Protein AF-E5ASA5-F1 (afdb_monomer)

Organism: Mycetohabitans rhizoxinica (strain DSM 19002 / CIP 109453 / HKI 454) (NCBI:txid882378)

Sequence (73 aa):
MSPRRAAAMKWTDINDIAMALTDAYPDVDPQYVRFTDLHRWVTELDGFDDDPERSSEKILEAIQAAWIEDADY

pLDDT: mean 92.29, std 14.47, range [35.19, 98.81]

Secondary structure (DSSP, 8-state):
--------B-TT-HHHHHHHHHHH-TT--GGG--HHHHHHHHHHSTTB-S-GGG--HHHHHHHHHHHHHHHT-

Nearest PDB structures (foldseek):
  1uj8-assembly1_A  TM=9.170E-01  e=6.277E-07  Escherichia coli
  2bzt-assembly1_A  TM=9.591E-01  e=5.749E-06  Escherichia coli K-12

Solvent-accessible surface area (backbone atoms only — not comparable to full-atom values): 4422 Å² total; per-residue (Å²): 133,78,80,73,72,66,58,74,36,45,82,83,43,35,63,63,52,15,54,51,46,44,73,75,40,75,87,60,67,50,86,76,58,48,65,73,57,50,51,51,53,53,68,67,38,87,34,51,65,55,67,81,84,74,65,47,73,71,48,51,49,50,28,41,52,42,27,39,59,60,72,75,109

Structure (mmCIF, N/CA/C/O backbone):
data_AF-E5ASA5-F1
#
_entry.id   AF-E5ASA5-F1
#
loop_
_atom_site.group_PDB
_atom_site.id
_atom_site.type_symbol
_atom_site.label_atom_id
_atom_site.label_alt_id
_atom_site.label_comp_id
_atom_site.label_asym_id
_atom_site.label_entity_id
_atom_site.label_seq_id
_atom_site.pdbx_PDB_ins_code
_atom_site.Cartn_x
_atom_site.Cartn_y
_atom_site.Cartn_z
_atom_site.occupancy
_atom_site.B_iso_or_equiv
_atom_site.auth_seq_id
_atom_site.auth_comp_id
_atom_site.auth_asym_id
_atom_site.auth_atom_id
_atom_site.pdbx_PDB_model_num
ATOM 1 N N . MET A 1 1 ? 6.911 -24.556 -0.036 1.00 38.44 1 MET A N 1
ATOM 2 C CA . MET A 1 1 ? 6.312 -23.248 0.286 1.00 38.44 1 MET A CA 1
ATOM 3 C C . MET A 1 1 ? 5.039 -23.499 1.069 1.00 38.44 1 MET A C 1
ATOM 5 O O . MET A 1 1 ? 4.114 -24.071 0.510 1.00 38.44 1 MET A O 1
ATOM 9 N N . SER A 1 2 ? 5.015 -23.185 2.366 1.00 35.19 2 SER A N 1
ATOM 10 C CA . SER A 1 2 ? 3.737 -23.119 3.082 1.00 35.19 2 SER A CA 1
ATOM 11 C C . SER A 1 2 ? 3.005 -21.878 2.589 1.00 35.19 2 SER A C 1
ATOM 13 O O . SER A 1 2 ? 3.630 -20.816 2.597 1.00 35.19 2 SER A O 1
ATOM 15 N N . PRO A 1 3 ? 1.722 -21.960 2.204 1.00 42.16 3 PRO A N 1
ATOM 16 C CA . PRO A 1 3 ? 0.925 -20.755 2.098 1.00 42.16 3 PRO A CA 1
ATOM 17 C C . PRO A 1 3 ? 0.862 -20.207 3.523 1.00 42.16 3 PRO A C 1
ATOM 19 O O . PRO A 1 3 ? 0.331 -20.873 4.420 1.00 42.16 3 PRO A O 1
ATOM 22 N N . ARG A 1 4 ? 1.482 -19.050 3.790 1.00 58.88 4 ARG A N 1
ATOM 23 C CA . ARG A 1 4 ? 1.129 -18.320 5.009 1.00 58.88 4 ARG A CA 1
ATOM 24 C C . ARG A 1 4 ? -0.382 -18.153 4.913 1.00 58.88 4 ARG A C 1
ATOM 26 O O . ARG A 1 4 ? -0.873 -17.642 3.913 1.00 58.88 4 ARG A O 1
ATOM 33 N N . ARG A 1 5 ? -1.126 -18.679 5.893 1.00 54.09 5 ARG A N 1
ATOM 34 C CA . ARG A 1 5 ? -2.528 -18.290 6.060 1.00 54.09 5 ARG A CA 1
ATOM 35 C C . ARG A 1 5 ? -2.524 -16.773 5.995 1.00 54.09 5 ARG A C 1
ATOM 37 O O . ARG A 1 5 ? -1.782 -16.190 6.781 1.00 54.09 5 ARG A O 1
ATOM 44 N N . ALA A 1 6 ? -3.271 -16.194 5.060 1.00 58.19 6 ALA A N 1
ATOM 45 C CA . ALA A 1 6 ? -3.462 -14.759 4.993 1.00 58.19 6 ALA A CA 1
ATOM 46 C C . ALA A 1 6 ? -3.914 -14.316 6.391 1.00 58.19 6 ALA A C 1
ATOM 48 O O . ALA A 1 6 ? -5.011 -14.649 6.846 1.00 58.19 6 ALA A O 1
ATOM 49 N N . ALA A 1 7 ? -2.982 -13.748 7.154 1.00 64.00 7 ALA A N 1
ATOM 50 C CA . ALA A 1 7 ? -3.311 -13.116 8.411 1.00 64.00 7 ALA A CA 1
ATOM 51 C C . ALA A 1 7 ? -4.157 -11.897 8.044 1.00 64.00 7 ALA A C 1
ATOM 53 O O . ALA A 1 7 ? -3.940 -11.308 6.992 1.00 64.00 7 ALA A O 1
ATOM 54 N N . ALA A 1 8 ? -5.139 -11.568 8.877 1.00 85.81 8 ALA A N 1
ATOM 55 C CA . ALA A 1 8 ? -5.979 -10.393 8.699 1.00 85.81 8 ALA A CA 1
ATOM 56 C C . ALA A 1 8 ? -5.116 -9.118 8.782 1.00 85.81 8 ALA A C 1
ATOM 58 O O . ALA A 1 8 ? -4.929 -8.584 9.878 1.00 85.81 8 ALA A O 1
ATOM 59 N N . MET A 1 9 ? -4.565 -8.685 7.645 1.00 95.81 9 MET A N 1
ATOM 60 C CA . MET A 1 9 ? -3.658 -7.550 7.529 1.00 95.81 9 MET A CA 1
ATOM 61 C C . MET A 1 9 ? -4.408 -6.266 7.850 1.00 95.81 9 MET A C 1
ATOM 63 O O . MET A 1 9 ? -5.525 -6.028 7.378 1.00 95.81 9 MET A O 1
ATOM 67 N N . LYS A 1 10 ? -3.771 -5.433 8.662 1.00 97.38 10 LYS A N 1
ATOM 68 C CA . LYS A 1 10 ? -4.213 -4.090 9.011 1.00 97.38 10 LYS A CA 1
ATOM 69 C C . LYS A 1 10 ? -3.338 -3.066 8.309 1.00 97.38 10 LYS A C 1
ATOM 71 O O . LYS A 1 10 ? -2.216 -3.364 7.916 1.00 97.38 10 LYS A O 1
ATOM 76 N N . TRP A 1 11 ? -3.799 -1.821 8.227 1.00 98.12 11 TRP A N 1
ATOM 77 C CA . TRP A 1 11 ? -3.016 -0.733 7.621 1.00 98.12 11 TRP A CA 1
ATOM 78 C C . TRP A 1 11 ? -1.628 -0.538 8.250 1.00 98.12 11 TRP A C 1
ATOM 80 O O . TRP A 1 11 ? -0.747 0.044 7.628 1.00 98.12 11 TRP A O 1
ATOM 90 N N . THR A 1 12 ? -1.430 -0.988 9.491 1.00 96.56 12 THR A N 1
ATOM 91 C CA . THR A 1 12 ? -0.151 -0.912 10.208 1.00 96.56 12 THR A CA 1
ATOM 92 C C . THR A 1 12 ? 0.824 -2.037 9.870 1.00 96.56 12 THR A C 1
ATOM 94 O O . THR A 1 12 ? 1.988 -1.943 10.259 1.00 96.56 12 THR A O 1
ATOM 97 N N . ASP A 1 13 ? 0.389 -3.074 9.156 1.00 97.69 13 ASP A N 1
ATOM 98 C CA . ASP A 1 13 ? 1.214 -4.225 8.772 1.00 97.69 13 ASP A CA 1
ATOM 99 C C . ASP A 1 13 ? 1.978 -3.913 7.473 1.00 97.69 13 ASP A C 1
ATOM 101 O O . ASP A 1 13 ? 1.872 -4.600 6.460 1.00 97.69 13 ASP A O 1
ATOM 105 N N . ILE A 1 14 ? 2.739 -2.813 7.510 1.00 98.06 14 ILE A N 1
ATOM 106 C CA . ILE A 1 14 ? 3.361 -2.149 6.353 1.00 98.06 14 ILE A CA 1
ATOM 107 C C . ILE A 1 14 ? 4.166 -3.118 5.478 1.00 98.06 14 ILE A C 1
ATOM 109 O O . ILE A 1 14 ? 3.994 -3.134 4.263 1.00 98.06 14 ILE A O 1
ATOM 113 N N . ASN A 1 15 ? 5.015 -3.944 6.095 1.00 97.19 15 ASN A N 1
ATOM 114 C CA . ASN A 1 15 ? 5.888 -4.870 5.370 1.00 97.19 15 ASN A CA 1
ATOM 115 C C . ASN A 1 15 ? 5.121 -6.052 4.768 1.00 97.19 15 ASN A C 1
ATOM 117 O O . ASN A 1 15 ? 5.464 -6.511 3.683 1.00 97.19 15 ASN A O 1
ATOM 121 N N . ASP A 1 16 ? 4.081 -6.539 5.453 1.00 96.88 16 ASP A N 1
ATOM 122 C CA . ASP A 1 16 ? 3.259 -7.633 4.930 1.00 96.88 16 ASP A CA 1
ATOM 123 C C . ASP A 1 16 ? 2.457 -7.158 3.712 1.00 96.88 16 ASP A C 1
ATOM 125 O O . ASP A 1 16 ? 2.383 -7.865 2.707 1.00 96.88 16 ASP A O 1
ATOM 129 N N . ILE A 1 17 ?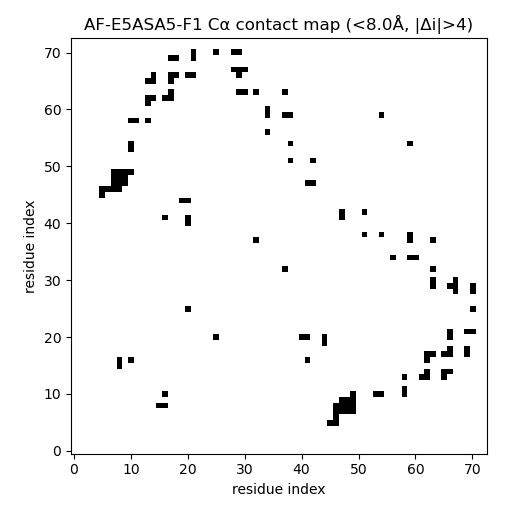 1.936 -5.927 3.768 1.00 97.75 17 ILE A N 1
ATOM 130 C CA . ILE A 1 17 ? 1.274 -5.280 2.633 1.00 97.75 17 ILE A CA 1
ATOM 131 C C . ILE A 1 17 ? 2.257 -5.065 1.475 1.00 97.75 17 ILE A C 1
ATOM 133 O O . ILE A 1 17 ? 1.914 -5.376 0.339 1.00 97.75 17 ILE A O 1
ATOM 137 N N . ALA A 1 18 ? 3.465 -4.557 1.739 1.00 98.00 18 ALA A N 1
ATOM 138 C CA . ALA A 1 18 ? 4.480 -4.331 0.708 1.00 98.00 18 ALA A CA 1
ATOM 139 C C . ALA A 1 18 ? 4.845 -5.627 -0.034 1.00 98.00 18 ALA A C 1
ATOM 141 O O . ALA A 1 18 ? 4.734 -5.679 -1.253 1.00 98.00 18 ALA A O 1
ATOM 142 N N . MET A 1 19 ? 5.157 -6.696 0.701 1.00 96.19 19 MET A N 1
ATOM 143 C CA . MET A 1 19 ? 5.450 -8.019 0.135 1.00 96.19 19 MET A CA 1
ATOM 144 C C . MET A 1 19 ? 4.270 -8.563 -0.688 1.00 96.19 19 MET A C 1
ATOM 146 O O . MET A 1 19 ? 4.459 -9.104 -1.775 1.00 96.19 19 MET A O 1
ATOM 150 N N . ALA A 1 20 ? 3.033 -8.384 -0.210 1.00 96.69 20 ALA A N 1
ATOM 151 C CA . ALA A 1 20 ? 1.842 -8.788 -0.955 1.00 96.69 20 ALA A CA 1
ATOM 152 C C . ALA A 1 20 ? 1.639 -7.966 -2.244 1.00 96.69 20 ALA A C 1
ATOM 154 O O . ALA A 1 20 ? 1.170 -8.508 -3.245 1.00 96.69 20 ALA A O 1
ATOM 155 N N . LEU A 1 21 ? 2.006 -6.680 -2.245 1.00 97.88 21 LEU A N 1
ATOM 156 C CA . LEU A 1 21 ? 1.997 -5.840 -3.445 1.00 97.88 21 LEU A CA 1
ATOM 157 C C . LEU A 1 21 ? 3.096 -6.248 -4.432 1.00 97.88 21 LEU A C 1
ATOM 159 O O . LEU A 1 21 ? 2.805 -6.316 -5.624 1.00 97.88 21 LEU A O 1
ATOM 163 N N . THR A 1 22 ? 4.304 -6.584 -3.968 1.00 97.38 22 THR A N 1
ATOM 164 C CA . THR A 1 22 ? 5.382 -7.124 -4.817 1.00 97.38 22 THR A CA 1
ATOM 165 C C . THR A 1 22 ? 4.952 -8.417 -5.507 1.00 97.38 22 THR A C 1
ATOM 167 O O . THR A 1 22 ? 5.092 -8.544 -6.723 1.00 97.38 22 THR A O 1
ATOM 170 N N . ASP A 1 23 ? 4.348 -9.347 -4.760 1.00 95.31 23 ASP A N 1
ATOM 171 C CA . ASP A 1 23 ? 3.832 -10.607 -5.308 1.00 95.31 23 ASP A CA 1
ATOM 172 C C . ASP A 1 23 ? 2.689 -10.379 -6.320 1.00 95.31 23 ASP A C 1
ATOM 174 O O . ASP A 1 23 ? 2.609 -11.064 -7.344 1.00 95.31 23 ASP A O 1
ATOM 178 N N . ALA A 1 24 ? 1.783 -9.433 -6.041 1.00 96.44 24 ALA A N 1
ATOM 179 C CA . ALA A 1 24 ? 0.612 -9.157 -6.878 1.00 96.44 24 ALA A CA 1
ATOM 180 C C . ALA A 1 24 ? 0.930 -8.315 -8.128 1.00 96.44 24 ALA A C 1
ATOM 182 O O . ALA A 1 24 ? 0.251 -8.447 -9.151 1.00 96.44 24 ALA A O 1
ATOM 183 N N . TYR A 1 25 ? 1.948 -7.457 -8.055 1.00 96.69 25 TYR A N 1
ATOM 184 C CA . TYR A 1 25 ? 2.296 -6.472 -9.077 1.00 96.69 25 TYR A CA 1
ATOM 185 C C . TYR A 1 25 ? 3.816 -6.447 -9.356 1.00 96.69 25 TYR A C 1
ATOM 187 O O . TYR A 1 25 ? 4.442 -5.396 -9.214 1.00 96.69 25 TYR A O 1
ATOM 195 N N . PRO A 1 26 ? 4.420 -7.564 -9.810 1.00 96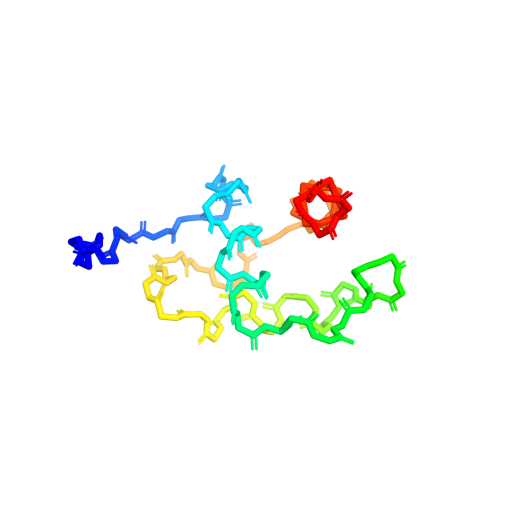.19 26 PRO A N 1
ATOM 196 C CA . PRO A 1 26 ? 5.878 -7.698 -9.942 1.00 96.19 26 PRO A CA 1
ATOM 197 C C . PRO A 1 26 ? 6.508 -6.791 -11.012 1.00 96.19 26 PRO A C 1
ATOM 199 O O . PRO A 1 26 ? 7.710 -6.552 -10.989 1.00 96.19 26 PRO A O 1
ATOM 202 N N . ASP A 1 27 ? 5.709 -6.290 -11.958 1.00 96.44 27 ASP A N 1
ATOM 203 C CA . ASP A 1 27 ? 6.171 -5.435 -13.060 1.00 96.44 27 ASP A CA 1
ATOM 204 C C . ASP A 1 27 ? 5.893 -3.937 -12.820 1.00 96.44 27 ASP A C 1
ATOM 206 O O . ASP A 1 27 ? 6.108 -3.105 -13.709 1.00 96.44 27 ASP A O 1
ATOM 210 N N . VAL A 1 28 ? 5.345 -3.576 -11.656 1.00 97.88 28 VAL A N 1
ATOM 211 C CA . VAL A 1 28 ? 5.031 -2.186 -11.309 1.00 97.88 28 VAL A CA 1
ATOM 212 C C . VAL A 1 28 ? 6.216 -1.571 -10.581 1.00 97.88 28 VAL A C 1
ATOM 214 O O . VAL A 1 28 ? 6.674 -2.114 -9.588 1.00 97.88 28 VAL A O 1
ATOM 217 N N . ASP A 1 29 ? 6.664 -0.403 -11.042 1.00 97.81 29 ASP A N 1
ATOM 218 C CA . ASP A 1 29 ? 7.614 0.422 -10.298 1.00 97.81 29 ASP A CA 1
ATOM 219 C C . ASP A 1 29 ? 6.861 1.200 -9.197 1.00 97.81 29 ASP A C 1
ATOM 221 O O . ASP A 1 29 ? 6.106 2.138 -9.514 1.00 97.81 29 ASP A O 1
ATOM 225 N N . PRO A 1 30 ? 7.033 0.836 -7.911 1.00 98.06 30 PRO A N 1
ATOM 226 C CA . PRO A 1 30 ? 6.305 1.451 -6.809 1.00 98.06 30 PRO A CA 1
ATOM 227 C C . PRO A 1 30 ? 6.612 2.941 -6.636 1.00 98.06 30 PRO A C 1
ATOM 229 O O . PRO A 1 30 ? 5.762 3.663 -6.112 1.00 98.06 30 PRO A O 1
ATOM 232 N N . GLN A 1 31 ? 7.748 3.447 -7.133 1.00 97.62 31 GLN A N 1
ATOM 233 C CA . GLN A 1 31 ? 8.132 4.859 -7.030 1.00 97.62 31 GLN A CA 1
ATOM 234 C C . GLN A 1 31 ? 7.147 5.798 -7.746 1.00 97.62 31 GLN A C 1
ATOM 236 O O . GLN A 1 31 ? 6.999 6.962 -7.367 1.00 97.62 31 GLN A O 1
ATOM 241 N N . TYR A 1 32 ? 6.458 5.305 -8.779 1.00 98.06 32 TYR A N 1
ATOM 242 C CA . TYR A 1 32 ? 5.527 6.100 -9.590 1.00 98.06 32 TYR A CA 1
ATOM 243 C C . TYR A 1 32 ? 4.051 5.820 -9.290 1.00 98.06 32 TYR A C 1
ATOM 245 O O . TYR A 1 32 ? 3.164 6.386 -9.939 1.00 98.06 32 TYR A O 1
ATOM 253 N N . VAL A 1 33 ? 3.760 4.972 -8.302 1.00 98.38 33 VAL A N 1
ATOM 254 C CA . VAL A 1 33 ? 2.386 4.653 -7.910 1.00 98.38 33 VAL A CA 1
ATOM 255 C C . VAL A 1 33 ? 1.759 5.843 -7.184 1.00 98.38 33 VAL A C 1
ATOM 257 O O . VAL A 1 33 ? 2.327 6.424 -6.261 1.00 98.38 33 VAL A O 1
ATOM 260 N N . ARG A 1 34 ? 0.548 6.227 -7.591 1.00 98.50 34 ARG A N 1
ATOM 261 C CA . ARG A 1 34 ? -0.216 7.276 -6.902 1.00 98.50 34 ARG A CA 1
ATOM 262 C C . ARG A 1 34 ? -0.880 6.688 -5.665 1.00 98.50 34 ARG A C 1
ATOM 264 O O . ARG A 1 34 ? -1.415 5.585 -5.727 1.00 98.50 34 ARG A O 1
ATOM 271 N N . PHE A 1 35 ? -0.986 7.461 -4.589 1.00 98.56 35 PHE A N 1
ATOM 272 C CA . PHE A 1 35 ? -1.650 7.019 -3.356 1.00 98.56 35 PHE A CA 1
ATOM 273 C C . PHE A 1 35 ? -3.093 6.542 -3.548 1.00 98.56 35 PHE A C 1
ATOM 275 O O . PHE A 1 35 ? -3.520 5.630 -2.853 1.00 98.56 35 PHE A O 1
ATOM 282 N N . THR A 1 36 ? -3.832 7.087 -4.515 1.00 98.12 36 THR A N 1
ATOM 283 C CA . THR A 1 36 ? -5.182 6.600 -4.843 1.00 98.12 36 THR A CA 1
ATOM 284 C C . THR A 1 36 ? -5.178 5.188 -5.423 1.00 98.12 36 THR A C 1
ATOM 286 O O . THR A 1 36 ? -6.076 4.405 -5.134 1.00 98.12 36 THR A O 1
ATOM 289 N N . ASP A 1 37 ? -4.182 4.866 -6.253 1.00 98.62 37 ASP A N 1
ATOM 290 C CA . ASP A 1 37 ? -4.041 3.528 -6.827 1.00 98.62 37 ASP A CA 1
ATOM 291 C C . ASP A 1 37 ? -3.502 2.558 -5.769 1.00 98.62 37 ASP A C 1
ATOM 293 O O . ASP A 1 37 ? -4.046 1.467 -5.622 1.00 98.62 37 ASP A O 1
ATOM 297 N N . LEU A 1 38 ? -2.519 2.998 -4.972 1.00 98.75 38 LEU A N 1
ATOM 298 C CA . LEU A 1 38 ? -1.977 2.233 -3.849 1.00 98.75 38 LEU A CA 1
ATOM 299 C C . LEU A 1 38 ? -3.063 1.868 -2.834 1.00 98.75 38 LEU A C 1
ATOM 301 O O . LEU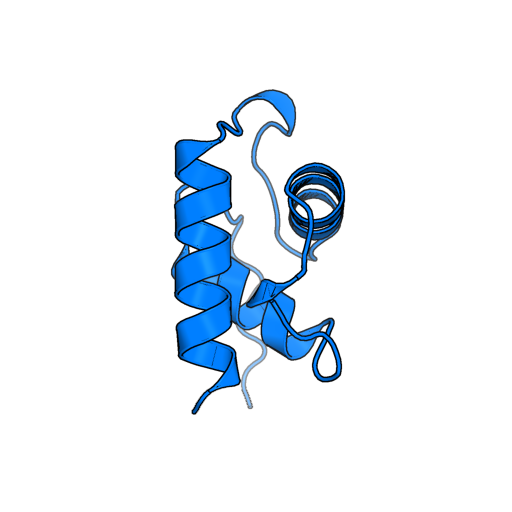 A 1 38 ? -3.192 0.704 -2.479 1.00 98.75 38 LEU A O 1
ATOM 305 N N . HIS A 1 39 ? -3.871 2.839 -2.400 1.00 98.75 39 HIS A N 1
ATOM 306 C CA . HIS A 1 39 ? -4.991 2.606 -1.486 1.00 98.75 39 HIS A CA 1
ATOM 307 C C . HIS A 1 39 ? -5.936 1.532 -2.023 1.00 98.75 39 HIS A C 1
ATOM 309 O O . HIS A 1 39 ? -6.186 0.551 -1.324 1.00 98.75 39 HIS A O 1
ATOM 315 N N . ARG A 1 40 ? -6.387 1.674 -3.280 1.00 98.69 40 ARG A N 1
ATOM 316 C CA . ARG A 1 40 ? -7.270 0.691 -3.917 1.00 98.69 40 ARG A CA 1
ATOM 317 C C . ARG A 1 40 ? -6.639 -0.698 -3.895 1.00 98.69 40 ARG A C 1
ATOM 319 O O . ARG A 1 40 ? -7.275 -1.640 -3.431 1.00 98.69 40 ARG A O 1
ATOM 326 N N . TRP A 1 41 ? -5.396 -0.819 -4.355 1.00 98.62 41 TRP A N 1
ATOM 327 C CA . TRP A 1 41 ? -4.719 -2.109 -4.437 1.00 98.62 41 TRP A CA 1
ATOM 328 C C . TRP A 1 41 ? -4.547 -2.765 -3.074 1.00 98.62 41 TRP A C 1
ATOM 330 O O . TRP A 1 41 ? -4.822 -3.953 -2.966 1.00 98.62 41 TRP A O 1
ATOM 340 N N . VAL A 1 42 ? -4.193 -2.006 -2.032 1.00 98.38 42 VAL A N 1
ATOM 341 C CA . VAL A 1 42 ? -4.106 -2.535 -0.662 1.00 98.38 42 VAL A CA 1
ATOM 342 C C . VAL A 1 42 ? -5.455 -3.074 -0.190 1.00 98.38 42 VAL A C 1
ATOM 344 O O . VAL A 1 42 ? -5.513 -4.175 0.347 1.00 98.38 42 VAL A O 1
ATOM 347 N N . THR A 1 43 ? -6.548 -2.347 -0.437 1.00 98.00 43 THR A N 1
ATOM 348 C CA . THR A 1 43 ? -7.895 -2.793 -0.034 1.00 98.00 43 THR A CA 1
ATOM 349 C C . THR A 1 43 ? -8.411 -4.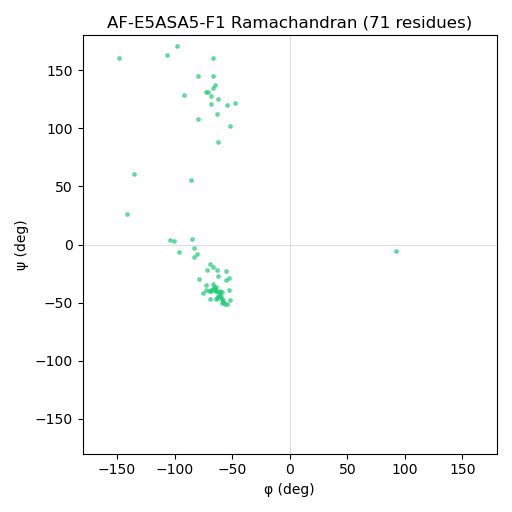000 -0.822 1.00 98.00 43 THR A C 1
ATOM 351 O O . THR A 1 43 ? -9.359 -4.651 -0.388 1.00 98.00 43 THR A O 1
ATOM 354 N N . GLU A 1 44 ? -7.799 -4.299 -1.971 1.00 97.50 44 GLU A N 1
ATOM 355 C CA . GLU A 1 44 ? -8.116 -5.442 -2.835 1.00 97.50 44 GLU A CA 1
ATOM 356 C C . GLU A 1 44 ? -7.205 -6.661 -2.578 1.00 97.50 44 GLU A C 1
ATOM 358 O O . GLU A 1 44 ? -7.450 -7.725 -3.150 1.00 97.50 44 GLU A O 1
ATOM 363 N N . LEU A 1 45 ? -6.173 -6.538 -1.729 1.00 96.94 45 LEU A N 1
ATOM 364 C CA . LEU A 1 45 ? -5.277 -7.649 -1.392 1.00 96.94 45 LEU A CA 1
ATOM 365 C C . LEU A 1 45 ? -6.017 -8.762 -0.646 1.00 96.94 45 LEU A C 1
ATOM 367 O O . LEU A 1 45 ? -6.767 -8.516 0.303 1.00 96.94 45 LEU A O 1
ATOM 371 N N . ASP A 1 46 ? -5.727 -10.012 -1.016 1.00 93.62 46 ASP A N 1
ATOM 372 C CA . ASP A 1 46 ? -6.198 -11.164 -0.251 1.00 93.62 46 ASP A CA 1
ATOM 373 C C . ASP A 1 46 ? -5.608 -11.120 1.167 1.00 93.62 46 ASP A C 1
ATOM 375 O O . ASP A 1 46 ? -4.395 -11.023 1.358 1.00 93.62 46 ASP A O 1
ATOM 379 N N . GLY A 1 47 ? -6.479 -11.162 2.174 1.00 91.62 47 GLY A N 1
ATOM 380 C CA . GLY A 1 47 ? -6.093 -11.035 3.578 1.00 91.62 47 GLY A CA 1
ATOM 381 C C . GLY A 1 47 ? -6.115 -9.625 4.158 1.00 91.62 47 GLY A C 1
ATOM 382 O O . GLY A 1 47 ? -5.941 -9.509 5.370 1.00 91.62 47 GLY A O 1
ATOM 383 N N . PHE A 1 48 ? -6.361 -8.571 3.374 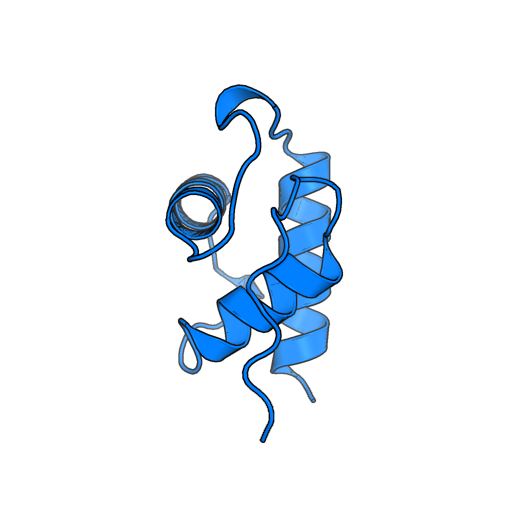1.00 96.44 48 PHE A N 1
ATOM 384 C CA . PHE A 1 48 ? -6.613 -7.246 3.945 1.00 96.44 48 PHE A CA 1
ATOM 385 C C . PHE A 1 48 ? -7.957 -7.228 4.694 1.00 96.44 48 PHE A C 1
ATOM 387 O O . PHE A 1 48 ? -8.988 -7.628 4.158 1.00 96.44 48 PHE A O 1
ATOM 394 N N . ASP A 1 49 ? -7.943 -6.783 5.952 1.00 97.00 49 ASP A N 1
ATOM 395 C CA . ASP A 1 49 ? -9.097 -6.851 6.862 1.00 97.00 49 ASP A CA 1
ATOM 396 C C . ASP A 1 49 ? -9.211 -5.593 7.748 1.00 97.00 49 ASP A C 1
ATOM 398 O O . ASP A 1 49 ? -9.711 -5.651 8.868 1.00 97.00 49 ASP A O 1
ATOM 402 N N . ASP A 1 50 ? -8.707 -4.434 7.328 1.00 97.25 50 ASP A N 1
ATOM 403 C CA . ASP A 1 50 ? -8.966 -3.169 8.039 1.00 97.25 50 ASP A CA 1
ATOM 404 C C . ASP A 1 50 ? -10.099 -2.370 7.387 1.00 97.25 50 ASP A C 1
ATOM 406 O O . ASP A 1 50 ? -10.568 -2.673 6.293 1.00 97.25 50 ASP A O 1
ATOM 410 N N . ASP A 1 51 ? -10.523 -1.307 8.063 1.00 97.62 51 ASP A N 1
ATOM 411 C CA . ASP A 1 51 ? -11.418 -0.308 7.486 1.00 97.62 51 ASP A CA 1
ATOM 412 C C . ASP A 1 51 ? -10.682 0.480 6.377 1.00 97.62 51 ASP A C 1
ATOM 414 O O . ASP A 1 51 ? -9.669 1.130 6.671 1.00 97.62 51 ASP A O 1
ATOM 418 N N . PRO A 1 52 ? -11.164 0.472 5.117 1.00 96.94 52 PRO A N 1
ATOM 419 C CA . PRO A 1 52 ? -10.571 1.234 4.015 1.00 96.94 52 PRO A CA 1
ATOM 420 C C . PRO A 1 52 ? -10.388 2.732 4.308 1.00 96.94 52 PRO A C 1
ATOM 422 O O . PRO A 1 52 ? -9.447 3.347 3.799 1.00 96.94 52 PRO A O 1
ATOM 425 N N . GLU A 1 53 ? -11.236 3.315 5.160 1.00 97.31 53 GLU A N 1
ATOM 426 C CA . GLU A 1 53 ? -11.208 4.740 5.518 1.00 97.31 53 GLU A CA 1
ATOM 427 C C . GLU A 1 53 ? -10.151 5.074 6.587 1.00 97.31 53 GLU A C 1
ATOM 429 O O . GLU A 1 53 ? -9.888 6.244 6.862 1.00 97.31 53 GLU A O 1
ATOM 434 N N . ARG A 1 54 ? -9.504 4.068 7.195 1.00 97.00 54 ARG A N 1
ATOM 435 C CA . ARG A 1 54 ? -8.445 4.265 8.209 1.00 97.00 54 ARG A CA 1
ATOM 436 C C . ARG A 1 54 ? -7.051 4.482 7.625 1.00 97.00 54 ARG A C 1
ATOM 438 O O . ARG A 1 54 ? -6.082 4.596 8.381 1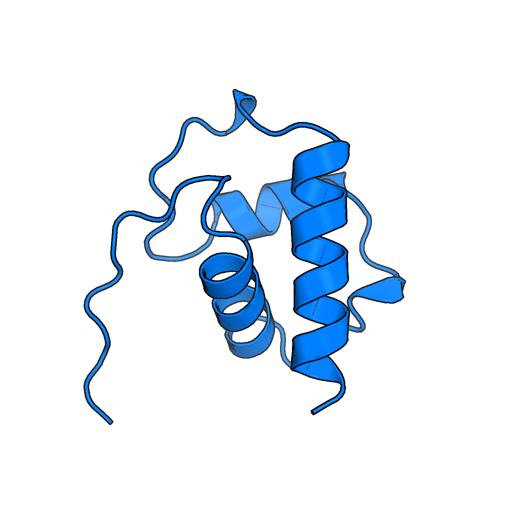.00 97.00 54 ARG A O 1
ATOM 445 N N . SER A 1 55 ? -6.940 4.564 6.304 1.00 96.62 55 SER A N 1
ATOM 446 C CA . SER A 1 55 ? -5.705 4.993 5.659 1.00 96.62 55 SER A CA 1
ATOM 447 C C . SER A 1 55 ? -5.396 6.470 5.953 1.00 96.62 55 SER A C 1
ATOM 449 O O . SER A 1 55 ? -6.242 7.264 6.362 1.00 96.62 55 SER A O 1
ATOM 451 N N . SER A 1 56 ? -4.137 6.849 5.765 1.00 98.06 56 SER A N 1
ATOM 452 C CA . SER A 1 56 ? -3.687 8.242 5.766 1.00 98.06 56 SER A CA 1
ATOM 453 C C . SER A 1 56 ? -2.507 8.369 4.814 1.00 98.06 56 SER A C 1
ATOM 455 O O . SER A 1 56 ? -1.849 7.366 4.536 1.00 98.06 56 SER A O 1
ATOM 457 N N . GLU A 1 57 ? -2.188 9.582 4.358 1.00 98.19 57 GLU A N 1
ATOM 458 C CA . GLU A 1 57 ? -1.021 9.800 3.488 1.00 98.19 57 GLU A CA 1
ATOM 459 C C . GLU A 1 57 ? 0.260 9.220 4.099 1.00 98.19 57 GLU A C 1
ATOM 461 O O . GLU A 1 57 ? 1.009 8.554 3.404 1.00 98.19 57 GLU A O 1
ATOM 466 N N . LYS A 1 58 ? 0.452 9.349 5.418 1.00 98.38 58 LYS A N 1
ATOM 467 C CA . LYS A 1 58 ? 1.611 8.785 6.124 1.00 98.38 58 LYS A CA 1
ATOM 468 C C . LYS A 1 58 ? 1.662 7.251 6.090 1.00 98.38 58 LYS A C 1
ATOM 470 O O . LYS A 1 58 ? 2.741 6.671 6.047 1.00 98.38 58 LYS A O 1
ATOM 475 N N . ILE A 1 59 ? 0.508 6.588 6.164 1.00 98.50 59 ILE A N 1
ATOM 476 C CA . ILE A 1 59 ? 0.430 5.123 6.059 1.00 98.50 59 ILE A CA 1
ATOM 477 C C . ILE A 1 59 ? 0.757 4.695 4.629 1.00 98.50 59 ILE A C 1
ATOM 479 O O . ILE A 1 59 ? 1.564 3.794 4.431 1.00 98.50 59 I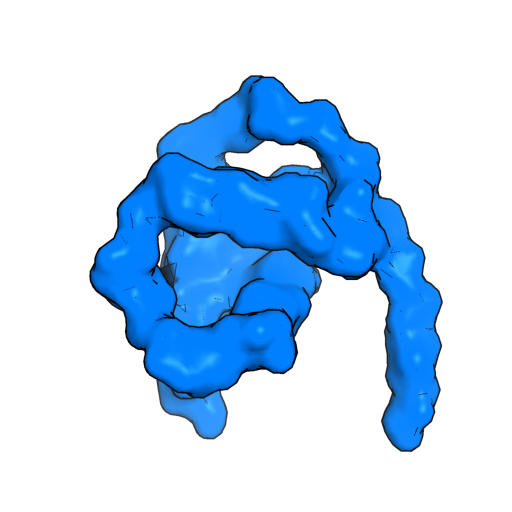LE A O 1
ATOM 483 N N . LEU A 1 60 ? 0.155 5.359 3.640 1.00 98.69 60 LEU A N 1
ATOM 484 C CA . LEU A 1 60 ? 0.366 5.049 2.227 1.00 98.69 60 LEU A CA 1
ATOM 485 C C . LEU A 1 60 ? 1.815 5.322 1.803 1.00 98.69 60 LEU A C 1
ATOM 487 O O . LEU A 1 60 ? 2.400 4.512 1.096 1.00 98.69 60 LEU A O 1
ATOM 491 N N . GLU A 1 61 ? 2.419 6.396 2.308 1.00 98.69 61 GLU A N 1
ATOM 492 C CA . GLU A 1 61 ? 3.842 6.697 2.146 1.00 98.69 61 GLU A CA 1
ATOM 493 C C . GLU A 1 61 ? 4.722 5.588 2.737 1.00 98.69 61 GLU A C 1
ATOM 495 O O . GLU A 1 61 ? 5.644 5.121 2.073 1.00 98.69 61 GLU A O 1
ATOM 500 N N . ALA A 1 62 ? 4.423 5.117 3.953 1.00 98.75 62 ALA A N 1
ATOM 501 C CA . ALA A 1 62 ? 5.186 4.040 4.583 1.00 98.75 62 ALA A CA 1
ATOM 502 C C . ALA A 1 62 ? 5.084 2.716 3.806 1.00 98.75 62 ALA A C 1
ATOM 504 O O . ALA A 1 62 ? 6.091 2.030 3.644 1.00 98.75 62 ALA A O 1
ATOM 505 N N . ILE A 1 63 ? 3.894 2.380 3.295 1.00 98.69 63 ILE A N 1
ATOM 506 C CA . ILE A 1 63 ? 3.683 1.202 2.439 1.00 98.69 63 ILE A CA 1
ATOM 507 C C . ILE A 1 63 ? 4.455 1.346 1.128 1.00 98.69 63 ILE A C 1
ATOM 509 O O . ILE A 1 63 ? 5.151 0.416 0.738 1.00 98.69 63 ILE A O 1
ATOM 513 N N . GLN A 1 64 ? 4.371 2.502 0.463 1.00 98.81 64 GLN A N 1
ATOM 514 C CA . GLN A 1 64 ? 5.100 2.745 -0.782 1.00 98.81 64 GLN A CA 1
ATOM 515 C C . GLN A 1 64 ? 6.614 2.646 -0.578 1.00 98.81 64 GLN A C 1
ATOM 517 O O . GLN A 1 64 ? 7.289 2.023 -1.389 1.00 98.81 64 GLN A O 1
ATOM 522 N N . ALA A 1 65 ? 7.144 3.218 0.507 1.00 98.56 65 ALA A N 1
ATOM 523 C CA . ALA A 1 65 ? 8.567 3.148 0.829 1.00 98.56 65 ALA A CA 1
ATOM 524 C C . ALA A 1 65 ? 9.033 1.705 1.074 1.00 98.56 65 ALA A C 1
ATOM 526 O O . ALA A 1 65 ? 10.062 1.304 0.537 1.00 98.56 65 ALA A O 1
ATOM 527 N N . ALA A 1 66 ? 8.259 0.918 1.829 1.00 98.50 66 ALA A N 1
ATOM 528 C CA . ALA A 1 66 ? 8.558 -0.494 2.055 1.00 98.50 66 ALA A CA 1
ATOM 529 C C . ALA A 1 66 ? 8.453 -1.323 0.764 1.00 98.50 66 ALA A C 1
ATOM 531 O O . ALA A 1 66 ? 9.257 -2.220 0.547 1.00 98.50 66 ALA A O 1
ATOM 532 N N . TRP A 1 67 ? 7.498 -1.006 -0.114 1.00 98.44 67 TRP A N 1
ATOM 533 C CA . TRP A 1 67 ? 7.360 -1.680 -1.405 1.00 98.44 67 TRP A CA 1
ATOM 534 C C . TRP A 1 67 ? 8.522 -1.352 -2.355 1.00 98.44 67 TRP A C 1
ATOM 536 O O . TRP A 1 67 ? 9.028 -2.250 -3.017 1.00 98.44 67 TRP A O 1
ATOM 546 N N . ILE A 1 68 ? 9.005 -0.103 -2.381 1.00 98.31 68 ILE A N 1
ATOM 547 C CA . ILE A 1 68 ? 10.236 0.261 -3.108 1.00 98.31 68 ILE A CA 1
ATOM 548 C C . ILE A 1 68 ? 11.426 -0.559 -2.595 1.00 98.31 68 ILE A C 1
ATOM 550 O O . ILE A 1 68 ? 12.143 -1.149 -3.395 1.00 98.31 68 ILE A O 1
ATOM 554 N N . GLU A 1 69 ? 11.615 -0.630 -1.273 1.00 97.00 69 GLU A N 1
ATOM 555 C CA . GLU A 1 69 ? 12.719 -1.391 -0.671 1.00 97.00 69 GLU A CA 1
ATOM 556 C C . GLU A 1 69 ? 12.657 -2.889 -1.015 1.00 97.00 69 GLU A C 1
ATOM 558 O O . GLU A 1 69 ? 13.691 -3.493 -1.289 1.00 97.00 69 GLU A O 1
ATOM 563 N N . ASP A 1 70 ? 11.459 -3.476 -1.026 1.00 93.19 70 ASP A N 1
ATOM 564 C CA . ASP A 1 70 ? 11.249 -4.894 -1.337 1.00 93.19 70 ASP A CA 1
ATOM 565 C C . ASP A 1 70 ? 11.433 -5.207 -2.835 1.00 93.19 70 ASP A C 1
ATOM 567 O O . ASP A 1 70 ? 12.034 -6.221 -3.177 1.00 93.19 70 ASP A O 1
ATOM 571 N N . ALA A 1 71 ? 10.982 -4.321 -3.733 1.00 92.56 71 ALA A N 1
ATOM 572 C CA . ALA A 1 71 ? 11.104 -4.498 -5.185 1.00 92.56 71 ALA A CA 1
ATOM 573 C C . ALA A 1 71 ? 12.544 -4.329 -5.714 1.00 92.56 71 ALA A C 1
ATOM 575 O O . ALA A 1 71 ? 12.868 -4.833 -6.792 1.00 92.56 71 ALA A O 1
ATOM 576 N N . ASP A 1 72 ? 13.402 -3.626 -4.970 1.00 89.62 72 ASP A N 1
ATOM 577 C CA . ASP A 1 72 ? 14.810 -3.394 -5.31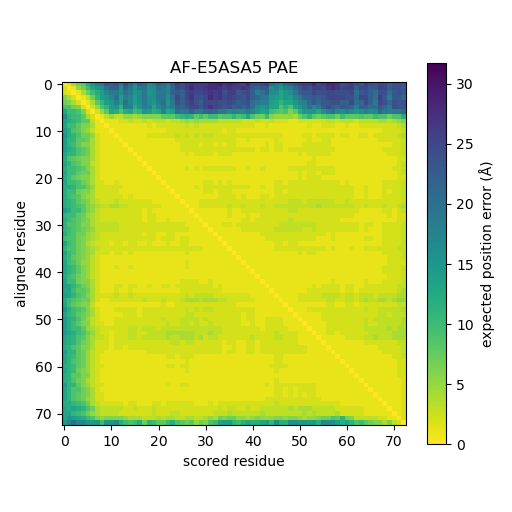5 1.00 89.62 72 ASP A CA 1
ATOM 578 C C . ASP A 1 72 ? 15.750 -4.560 -4.919 1.00 89.62 72 ASP A C 1
ATOM 580 O O . ASP A 1 72 ? 16.955 -4.493 -5.203 1.00 89.62 72 ASP A O 1
ATOM 584 N N . TYR A 1 73 ? 15.240 -5.614 -4.262 1.00 76.31 73 TYR A N 1
ATOM 585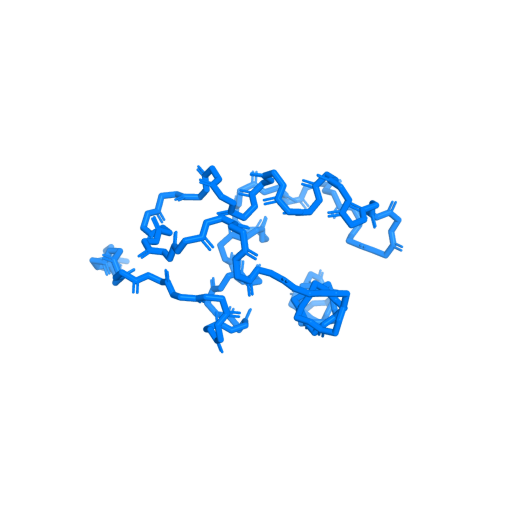 C CA . TYR A 1 73 ? 16.026 -6.739 -3.724 1.00 76.31 73 TYR A CA 1
ATOM 586 C C . TYR A 1 73 ? 15.946 -8.019 -4.572 1.00 76.31 73 TYR A C 1
ATOM 588 O O . TYR A 1 73 ? 17.023 -8.597 -4.866 1.00 76.31 73 TYR A O 1
#

Mean predicted aligned error: 4.06 Å

Foldseek 3Di:
DDPPPLAQDELVNLLVLLVQCCVVPVPDQLVPDDLVNLLVVSCVGDNHHYDSVPDDPVSSVSNSVSNNVVSVD

Radius of gyration: 11.38 Å; Cα contacts (8 Å, |Δi|>4): 70; chains: 1; bounding box: 27×33×23 Å

InterPro domains:
  IPR007479 ISC system FeS cluster assembly, IscX [PF04384] (9-71)
  IPR007479 ISC system FeS cluster assembly, IscX [PIRSF039003] (9-71)
  IPR007479 ISC system FeS cluster assembly, IscX [PTHR37532] (8-72)
  IPR007479 ISC system FeS cluster assembly, IscX [TIGR03412] (10-71)
  IPR036762 IscX-like superfamily [G3DSA:1.10.10.600] (2-72)
  IPR036762 IscX-like superfamily [SSF140319] (9-70)